Protein AF-A0A938NN06-F1 (afdb_monomer_lite)

pLDDT: mean 93.77, std 6.5, range [68.5, 98.06]

Foldseek 3Di:
DVLQQAAQFDDDDDDPQVVVLGVQRHGDHLVGGDQLVVRDDDPSSVVVNVVSVVCCVVRVD

Secondary structure (DSSP, 8-state):
-GGG-B-------SSTTHHHHHHHHTTSBTTTSPPHHHH--SHHHHHHHHHHHHHHHHHH-

Sequence (61 aa):
EKNTLKIVNISGGGCPDVPYVAEELIGKTLKDAPSPKEIGHTLCAYALHMAYEEMKKICLL

Radius of gyration: 11.02 Å; chains: 1; bounding box: 31×16×29 Å

Structure (mmCIF, N/CA/C/O backbone):
data_AF-A0A938NN06-F1
#
_entry.id   AF-A0A938NN06-F1
#
loop_
_atom_site.group_PDB
_atom_site.id
_atom_site.type_symbol
_atom_site.label_atom_id
_atom_site.label_alt_id
_atom_site.label_comp_id
_atom_site.label_asym_id
_atom_site.label_entity_id
_atom_site.label_seq_id
_atom_site.pdbx_PDB_ins_code
_atom_site.Cartn_x
_atom_site.Cartn_y
_atom_site.Cartn_z
_atom_site.occupancy
_atom_site.B_iso_or_equiv
_atom_site.auth_seq_id
_atom_site.auth_comp_id
_atom_site.auth_asym_id
_atom_site.auth_atom_id
_atom_site.pdbx_PDB_model_num
ATOM 1 N N . GLU A 1 1 ? -19.388 4.244 -0.483 1.00 68.50 1 GLU A N 1
ATOM 2 C CA . GLU A 1 1 ? -19.675 4.089 0.960 1.00 68.50 1 GLU A CA 1
ATOM 3 C C . GLU A 1 1 ? -18.391 4.212 1.777 1.00 68.50 1 GLU A C 1
ATOM 5 O O . GLU A 1 1 ? -17.499 3.388 1.609 1.00 68.50 1 GLU A O 1
ATOM 10 N N . LYS A 1 2 ? -18.255 5.249 2.617 1.00 72.75 2 LYS A N 1
ATOM 11 C CA . LYS A 1 2 ? -17.008 5.521 3.367 1.00 72.75 2 LYS A CA 1
ATOM 12 C C . LYS A 1 2 ? -16.762 4.546 4.526 1.00 72.75 2 LYS A C 1
ATOM 14 O O . LYS A 1 2 ? -15.615 4.283 4.859 1.00 72.75 2 LYS A O 1
ATOM 19 N N . ASN A 1 3 ? -17.826 3.950 5.063 1.00 83.31 3 ASN A N 1
ATOM 20 C CA . ASN A 1 3 ? -17.771 3.008 6.189 1.00 83.31 3 ASN A CA 1
ATOM 21 C C . ASN A 1 3 ? -16.976 1.730 5.871 1.00 83.31 3 ASN A C 1
ATOM 23 O O . ASN A 1 3 ? -16.555 1.025 6.779 1.00 83.31 3 ASN A O 1
ATOM 27 N N . THR A 1 4 ? -16.766 1.435 4.585 1.00 93.31 4 THR A N 1
ATOM 28 C CA . THR A 1 4 ? -16.010 0.259 4.134 1.00 93.31 4 THR A CA 1
ATOM 29 C C . THR A 1 4 ? -14.497 0.421 4.275 1.00 93.31 4 THR A C 1
ATOM 31 O O . THR A 1 4 ? -13.784 -0.577 4.233 1.00 93.31 4 THR A O 1
ATOM 34 N N . LEU A 1 5 ? -13.996 1.661 4.396 1.00 95.06 5 LEU A N 1
ATOM 35 C CA . LEU A 1 5 ? -12.561 1.984 4.359 1.00 95.06 5 LEU A CA 1
ATOM 36 C C . LEU A 1 5 ? -11.828 1.365 3.153 1.00 95.06 5 LEU A C 1
ATOM 38 O O . LEU A 1 5 ? -10.642 1.044 3.225 1.00 95.06 5 LEU A O 1
ATOM 42 N N . LYS A 1 6 ? -12.550 1.165 2.045 1.00 97.06 6 LYS A N 1
ATOM 43 C CA . LYS A 1 6 ? -12.014 0.612 0.805 1.00 97.06 6 LYS A CA 1
ATOM 44 C C . LYS A 1 6 ? -11.170 1.660 0.087 1.00 97.06 6 LYS A C 1
ATOM 46 O O . LYS A 1 6 ? -11.639 2.773 -0.157 1.00 97.06 6 LYS A O 1
ATOM 51 N N . ILE A 1 7 ? -9.955 1.283 -0.294 1.00 96.38 7 ILE A N 1
ATOM 52 C CA . ILE A 1 7 ? -9.097 2.096 -1.154 1.00 96.38 7 ILE A CA 1
ATOM 53 C C . ILE A 1 7 ? -9.668 2.009 -2.569 1.00 96.38 7 ILE A C 1
ATOM 55 O O . ILE A 1 7 ? -9.748 0.930 -3.157 1.00 96.38 7 ILE A O 1
ATOM 59 N N . VAL A 1 8 ? -10.119 3.139 -3.108 1.00 95.94 8 VAL A N 1
ATOM 60 C CA . VAL A 1 8 ? -10.753 3.203 -4.439 1.00 95.94 8 VAL A CA 1
ATOM 61 C C . VAL A 1 8 ? -9.850 3.822 -5.497 1.00 95.94 8 VAL A C 1
ATOM 63 O O . VAL A 1 8 ? -10.114 3.682 -6.687 1.00 95.94 8 VAL A O 1
ATOM 66 N N . ASN A 1 9 ? -8.793 4.504 -5.072 1.00 94.75 9 ASN A N 1
ATOM 67 C CA . ASN A 1 9 ? -7.813 5.121 -5.942 1.00 94.75 9 ASN A CA 1
ATOM 68 C C . ASN A 1 9 ? -6.491 5.323 -5.199 1.00 94.75 9 ASN A C 1
ATOM 70 O O . ASN A 1 9 ? -6.453 5.407 -3.974 1.00 94.75 9 ASN A O 1
ATOM 74 N N . ILE A 1 10 ? -5.424 5.454 -5.979 1.00 94.12 10 ILE A N 1
ATOM 75 C CA . ILE A 1 10 ? -4.118 5.939 -5.545 1.00 94.12 10 ILE A CA 1
ATOM 76 C C . ILE A 1 10 ? -3.749 7.067 -6.503 1.00 94.12 10 ILE A C 1
ATOM 78 O O . ILE A 1 10 ? -3.885 6.921 -7.718 1.00 94.12 10 ILE A O 1
ATOM 82 N N . SER A 1 11 ? -3.336 8.210 -5.964 1.00 86.81 11 SER A N 1
ATOM 83 C CA . SER A 1 11 ? -2.820 9.324 -6.754 1.00 86.81 11 SER A CA 1
ATOM 84 C C . SER A 1 11 ? -1.294 9.286 -6.785 1.00 86.81 11 SER A C 1
ATOM 86 O O . SER A 1 11 ? -0.646 8.923 -5.805 1.00 86.81 11 SER A O 1
ATOM 88 N N . GLY A 1 12 ? -0.716 9.667 -7.923 1.00 79.00 12 GLY A N 1
ATOM 89 C CA . GLY A 1 12 ? 0.731 9.685 -8.129 1.00 79.00 12 GLY A CA 1
ATOM 90 C C . GLY A 1 12 ? 1.131 9.142 -9.499 1.00 79.00 12 GLY A C 1
ATOM 91 O O . GLY A 1 12 ? 0.307 8.608 -10.237 1.00 79.00 12 GLY A O 1
ATOM 92 N N . GLY A 1 13 ? 2.404 9.307 -9.850 1.00 73.81 13 GLY A N 1
ATOM 93 C CA . GLY A 1 13 ? 2.972 8.852 -11.117 1.00 73.81 13 GLY A CA 1
ATOM 94 C C . GLY A 1 13 ? 4.462 9.182 -11.218 1.00 73.81 13 GLY A C 1
ATOM 95 O O . GLY A 1 13 ? 4.994 9.923 -10.396 1.00 73.81 13 GLY A O 1
ATOM 96 N N . GLY A 1 14 ? 5.142 8.608 -12.211 1.00 85.69 14 GLY A N 1
ATOM 97 C CA . GLY A 1 14 ? 6.564 8.855 -12.496 1.00 85.69 14 GLY A CA 1
ATOM 98 C C . GLY A 1 14 ? 7.538 7.847 -11.876 1.00 85.69 14 GLY A C 1
ATOM 99 O O . GLY A 1 14 ? 8.631 7.664 -12.401 1.00 85.69 14 GLY A O 1
ATOM 100 N N . CYS A 1 15 ? 7.131 7.145 -10.818 1.00 94.62 15 CYS A N 1
ATOM 101 C CA . CYS A 1 15 ? 7.887 6.032 -10.245 1.00 94.62 15 CYS A CA 1
ATOM 102 C C . CYS A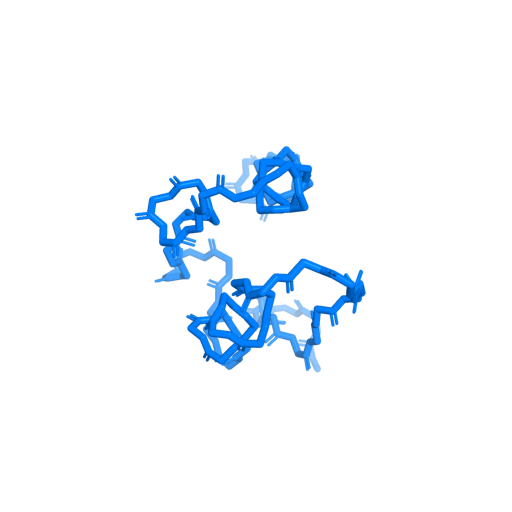 1 15 ? 7.483 4.697 -10.912 1.00 94.62 15 CYS A C 1
ATOM 104 O O . CYS A 1 15 ? 6.286 4.466 -11.107 1.00 94.62 15 CYS A O 1
ATOM 106 N N . PRO A 1 16 ? 8.440 3.808 -11.249 1.00 94.81 16 PRO A N 1
ATOM 107 C CA . PRO A 1 16 ? 8.162 2.569 -11.986 1.00 94.81 16 PRO A CA 1
ATOM 108 C C . PRO A 1 16 ? 7.302 1.550 -11.224 1.00 94.81 16 PRO A C 1
ATOM 110 O O . PRO A 1 16 ? 6.645 0.728 -11.853 1.00 94.81 16 PRO A O 1
ATOM 113 N N . ASP A 1 17 ? 7.285 1.597 -9.892 1.00 94.75 17 ASP A N 1
ATOM 114 C CA . ASP A 1 17 ? 6.530 0.672 -9.038 1.00 94.75 17 ASP A CA 1
ATOM 115 C C . ASP A 1 17 ? 5.100 1.139 -8.724 1.00 94.75 17 ASP A C 1
ATOM 117 O O . ASP A 1 17 ? 4.283 0.332 -8.294 1.00 94.75 17 ASP A O 1
ATOM 121 N N . VAL A 1 18 ? 4.755 2.409 -8.971 1.00 94.12 18 VAL A N 1
ATOM 122 C CA . VAL A 1 18 ? 3.425 2.961 -8.649 1.00 94.12 18 VAL A CA 1
ATOM 123 C C . VAL A 1 18 ? 2.275 2.188 -9.303 1.00 94.12 18 VAL A C 1
ATOM 125 O O . VAL A 1 18 ? 1.300 1.941 -8.597 1.00 94.12 18 VAL A O 1
ATOM 128 N N . PRO A 1 19 ? 2.340 1.768 -10.585 1.00 94.44 19 PRO A N 1
ATOM 129 C CA . PRO A 1 19 ? 1.267 0.972 -11.182 1.00 94.44 19 PRO A CA 1
ATOM 130 C C . PRO A 1 19 ? 1.016 -0.345 -10.437 1.00 94.44 19 PRO A C 1
ATOM 132 O O . PRO A 1 19 ? -0.129 -0.645 -10.114 1.00 94.44 19 PRO A O 1
ATOM 135 N N . TYR A 1 20 ? 2.082 -1.075 -10.095 1.00 95.75 20 TYR A N 1
ATOM 136 C CA . TYR A 1 20 ? 1.997 -2.326 -9.336 1.00 95.75 20 TYR A CA 1
ATOM 137 C C . TYR A 1 20 ? 1.475 -2.093 -7.913 1.00 95.75 20 TYR A C 1
ATOM 139 O O . TYR A 1 20 ? 0.547 -2.760 -7.466 1.00 95.75 20 TYR A O 1
ATOM 147 N N . VAL A 1 21 ? 2.009 -1.086 -7.216 1.00 96.62 21 VAL A N 1
ATOM 148 C CA . VAL A 1 21 ? 1.541 -0.719 -5.873 1.00 96.62 21 VAL A CA 1
ATOM 149 C C . VAL A 1 21 ? 0.063 -0.318 -5.897 1.00 96.62 21 VAL A C 1
ATOM 151 O O . VAL A 1 21 ? -0.684 -0.676 -4.994 1.00 96.62 21 VAL A O 1
ATOM 154 N N . ALA A 1 22 ? -0.391 0.405 -6.922 1.00 96.31 22 ALA A N 1
ATOM 155 C CA . ALA A 1 22 ? -1.792 0.788 -7.053 1.00 96.31 22 ALA A CA 1
ATOM 156 C C . ALA A 1 22 ? -2.702 -0.425 -7.291 1.00 96.31 22 ALA A C 1
ATOM 158 O O . ALA A 1 22 ? -3.740 -0.526 -6.637 1.00 96.31 22 ALA A O 1
ATOM 159 N N . GLU A 1 23 ? -2.308 -1.347 -8.171 1.00 96.56 23 GLU A N 1
ATOM 160 C CA . GLU A 1 23 ? -3.030 -2.602 -8.419 1.00 96.56 23 GLU A CA 1
ATOM 161 C C . GLU A 1 23 ? -3.168 -3.439 -7.140 1.00 96.56 23 GLU A C 1
ATOM 163 O O . GLU A 1 23 ? -4.254 -3.921 -6.823 1.00 96.56 23 GLU A O 1
ATOM 168 N N . GLU A 1 24 ? -2.106 -3.515 -6.338 1.00 97.81 24 GLU A N 1
ATOM 169 C CA . GLU A 1 24 ? -2.102 -4.270 -5.086 1.00 97.81 24 GLU A CA 1
ATOM 170 C C . GLU A 1 24 ? -2.891 -3.620 -3.942 1.00 97.81 24 GLU A C 1
ATOM 172 O O . GLU A 1 24 ? -3.180 -4.288 -2.946 1.00 97.81 24 GLU A O 1
ATOM 177 N N . LEU A 1 25 ? -3.245 -2.338 -4.035 1.00 97.62 25 LEU A N 1
ATOM 178 C CA . LEU A 1 25 ? -3.968 -1.618 -2.979 1.00 97.62 25 LEU A CA 1
ATOM 179 C C . LEU A 1 25 ? -5.436 -1.370 -3.331 1.00 97.62 25 LEU A C 1
ATOM 181 O O . LEU A 1 25 ? -6.310 -1.498 -2.468 1.00 97.62 25 LEU A O 1
ATOM 185 N N . ILE A 1 26 ? -5.721 -0.993 -4.580 1.00 97.00 26 ILE A N 1
ATOM 186 C CA . ILE A 1 26 ? -7.072 -0.639 -5.018 1.00 97.00 26 ILE A CA 1
ATOM 187 C C . ILE A 1 26 ? -7.980 -1.860 -4.884 1.00 97.00 26 ILE A C 1
ATOM 189 O O . ILE A 1 26 ? -7.683 -2.958 -5.338 1.00 97.00 26 ILE A O 1
ATOM 193 N N . GLY A 1 27 ? -9.129 -1.664 -4.246 1.00 97.06 27 GLY A N 1
ATOM 194 C CA . GLY A 1 27 ? -10.089 -2.733 -4.002 1.00 97.06 27 GLY A CA 1
ATOM 195 C C . GLY A 1 27 ? -9.984 -3.371 -2.617 1.00 97.06 27 GLY A C 1
ATOM 196 O O . GLY A 1 27 ? -10.991 -3.903 -2.144 1.00 97.06 27 GLY A O 1
ATOM 197 N N . LYS A 1 28 ? -8.834 -3.265 -1.941 1.00 97.50 28 LYS A N 1
ATOM 198 C CA . LYS A 1 28 ? -8.637 -3.752 -0.567 1.00 97.50 28 LYS A CA 1
ATOM 199 C C . LYS A 1 28 ? -9.095 -2.702 0.455 1.00 97.50 28 LYS A C 1
ATOM 201 O O . LYS A 1 28 ? -9.210 -1.509 0.155 1.00 97.50 28 LYS A O 1
ATOM 206 N N . THR A 1 29 ? -9.414 -3.145 1.668 1.00 96.94 29 THR A N 1
ATOM 207 C CA . THR A 1 29 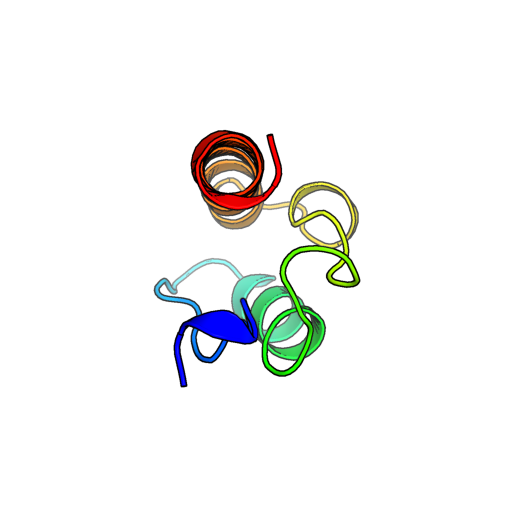? -9.717 -2.239 2.789 1.00 96.94 29 THR A CA 1
ATOM 208 C C . THR A 1 29 ? -8.422 -1.753 3.442 1.00 96.94 29 THR A C 1
ATOM 210 O O . THR A 1 29 ? -7.392 -2.411 3.323 1.00 96.94 29 THR A O 1
ATOM 213 N N . LEU A 1 30 ? -8.458 -0.649 4.197 1.00 95.56 30 LEU A N 1
ATOM 214 C CA . LEU A 1 30 ? -7.304 -0.202 5.000 1.00 95.56 30 LEU A CA 1
ATOM 215 C C . LEU A 1 30 ? -6.793 -1.258 6.004 1.00 95.56 30 LEU A C 1
ATOM 217 O O . LEU A 1 30 ? -5.659 -1.146 6.463 1.00 95.56 30 LEU A O 1
ATOM 221 N N . LYS A 1 31 ? -7.611 -2.259 6.361 1.00 94.31 31 LYS A N 1
ATOM 222 C CA . LYS A 1 31 ? -7.213 -3.363 7.248 1.00 94.31 31 LYS A CA 1
ATOM 223 C C . LYS A 1 31 ? -6.469 -4.472 6.501 1.00 94.31 31 LYS A C 1
ATOM 225 O O . LYS A 1 31 ? -5.513 -5.011 7.046 1.00 94.31 31 LYS A O 1
ATOM 230 N N . ASP A 1 32 ? -6.901 -4.781 5.279 1.00 96.12 32 ASP A N 1
ATOM 231 C CA . ASP A 1 32 ? -6.420 -5.940 4.510 1.00 96.12 32 ASP A CA 1
ATOM 232 C C . ASP A 1 32 ? -5.339 -5.581 3.480 1.00 96.12 32 ASP A C 1
ATOM 234 O O . ASP A 1 32 ? -4.650 -6.456 2.958 1.00 96.12 32 ASP A O 1
ATOM 238 N N . ALA A 1 33 ? -5.215 -4.299 3.130 1.00 97.44 33 ALA A N 1
ATOM 239 C CA . ALA A 1 33 ? -4.238 -3.835 2.157 1.00 97.44 33 ALA A CA 1
ATOM 240 C C . ALA A 1 33 ? -2.802 -3.994 2.695 1.00 97.44 33 ALA A C 1
ATOM 242 O O . ALA A 1 33 ? -2.556 -3.625 3.851 1.00 97.44 33 ALA A O 1
ATOM 243 N N . PRO A 1 34 ? -1.850 -4.488 1.874 1.00 97.81 34 PRO A N 1
ATOM 244 C CA . PRO A 1 34 ? -0.445 -4.576 2.261 1.00 97.81 34 PRO A CA 1
ATOM 245 C C . PRO A 1 34 ? 0.141 -3.187 2.512 1.00 97.81 34 PRO A C 1
ATOM 247 O O . PRO A 1 34 ? -0.366 -2.170 2.030 1.00 97.81 34 PRO A O 1
ATOM 250 N N . SER A 1 35 ? 1.248 -3.132 3.244 1.00 97.50 35 SER A N 1
ATOM 251 C CA . SER A 1 35 ? 1.941 -1.871 3.460 1.00 97.50 35 SER A CA 1
ATOM 252 C C . SER A 1 35 ? 2.626 -1.413 2.166 1.00 97.50 35 SER A C 1
ATOM 254 O O . SER A 1 35 ? 3.387 -2.192 1.591 1.00 97.50 35 SER A O 1
ATOM 256 N N . PRO A 1 36 ? 2.468 -0.156 1.706 1.00 97.25 36 PRO A N 1
ATOM 257 C CA . PRO A 1 36 ? 3.108 0.288 0.464 1.00 97.25 36 PRO A CA 1
ATOM 258 C C . PRO A 1 36 ? 4.642 0.143 0.461 1.00 97.25 36 PRO A C 1
ATOM 260 O O . PRO A 1 36 ? 5.229 -0.075 -0.593 1.00 97.25 36 PRO A O 1
ATOM 263 N N . LYS A 1 37 ? 5.296 0.195 1.634 1.00 97.00 37 LYS A N 1
ATOM 264 C CA . LYS A 1 37 ? 6.749 -0.032 1.770 1.00 97.00 37 LYS A CA 1
ATOM 265 C C . LYS A 1 37 ? 7.180 -1.497 1.626 1.00 97.00 37 LYS A C 1
ATOM 267 O O . LYS A 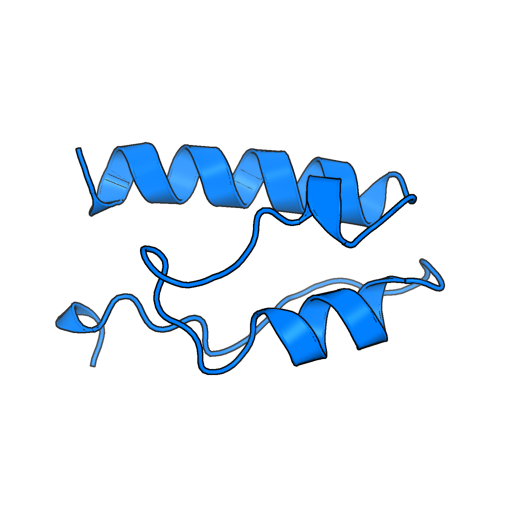1 37 ? 8.367 -1.756 1.488 1.00 97.00 37 LYS A O 1
ATOM 272 N N . GLU A 1 38 ? 6.253 -2.447 1.752 1.00 97.88 38 GLU A N 1
ATOM 273 C CA . GLU A 1 38 ? 6.547 -3.884 1.630 1.00 97.88 38 GLU A CA 1
ATOM 274 C C . GLU A 1 38 ? 6.535 -4.333 0.168 1.00 97.88 38 GLU A C 1
ATOM 276 O O . GLU A 1 38 ? 7.208 -5.296 -0.182 1.00 97.88 38 GLU A O 1
ATOM 281 N N . ILE A 1 39 ? 5.783 -3.625 -0.678 1.00 97.56 39 ILE A N 1
ATOM 282 C CA . ILE A 1 39 ? 5.559 -3.978 -2.086 1.00 97.56 39 ILE A CA 1
ATOM 283 C C . ILE A 1 39 ? 6.131 -2.953 -3.076 1.00 97.56 39 ILE A C 1
ATOM 285 O O . ILE A 1 39 ? 6.105 -3.187 -4.280 1.00 97.56 39 ILE A O 1
ATOM 289 N N . GLY A 1 40 ? 6.643 -1.821 -2.590 1.00 96.12 40 GLY A N 1
ATOM 290 C CA . GLY A 1 40 ? 7.270 -0.782 -3.400 1.00 96.12 40 GLY A CA 1
ATOM 291 C C . GLY A 1 40 ? 8.670 -0.429 -2.905 1.00 96.12 40 GLY A C 1
ATOM 292 O O . GLY A 1 40 ? 9.006 -0.600 -1.733 1.00 96.12 40 GLY A O 1
ATOM 293 N N . HIS A 1 41 ? 9.494 0.082 -3.815 1.00 96.25 41 HIS A N 1
ATOM 294 C CA . HIS A 1 41 ? 10.919 0.349 -3.593 1.00 96.25 41 HIS A CA 1
ATOM 295 C C . HIS A 1 41 ? 11.331 1.783 -3.934 1.00 96.25 41 HIS A C 1
ATOM 297 O O . HIS A 1 41 ? 12.494 2.152 -3.774 1.00 96.25 41 HIS A O 1
ATOM 303 N N . THR A 1 42 ? 10.401 2.610 -4.404 1.00 96.38 42 THR A N 1
ATOM 304 C CA . THR A 1 42 ? 10.664 4.012 -4.720 1.00 96.38 42 THR A CA 1
ATOM 305 C C . THR A 1 42 ? 10.299 4.943 -3.571 1.00 96.38 42 THR A C 1
ATOM 307 O O . THR A 1 42 ? 9.557 4.606 -2.645 1.00 96.38 42 THR A O 1
ATOM 310 N N . LEU A 1 43 ? 10.770 6.188 -3.669 1.00 95.19 43 LEU A N 1
ATOM 311 C CA . LEU A 1 43 ? 10.358 7.248 -2.754 1.00 95.19 43 LEU A CA 1
ATOM 312 C C . LEU A 1 43 ? 8.841 7.504 -2.814 1.00 95.19 43 LEU A C 1
ATOM 314 O O . LEU A 1 43 ? 8.246 7.846 -1.795 1.00 95.19 43 LEU A O 1
ATOM 318 N N . CYS A 1 44 ? 8.208 7.294 -3.975 1.00 94.94 44 CYS A N 1
ATOM 319 C CA . CYS A 1 44 ? 6.756 7.386 -4.110 1.00 94.94 44 CYS A CA 1
ATOM 320 C C . CYS A 1 44 ? 6.045 6.350 -3.224 1.00 94.94 44 CYS A C 1
ATOM 322 O O . CYS A 1 44 ? 5.104 6.699 -2.512 1.00 94.94 44 CYS A O 1
ATOM 324 N N . ALA A 1 45 ? 6.521 5.099 -3.215 1.00 95.56 45 ALA A N 1
ATOM 325 C CA . ALA A 1 45 ? 5.975 4.046 -2.360 1.00 95.56 45 ALA A CA 1
ATOM 326 C C . ALA A 1 45 ? 6.169 4.354 -0.867 1.00 95.56 45 ALA A C 1
ATOM 328 O O . ALA A 1 45 ? 5.253 4.159 -0.068 1.00 95.56 45 ALA A O 1
ATOM 329 N N . TYR A 1 46 ? 7.322 4.913 -0.488 1.00 96.38 46 TYR A N 1
ATOM 330 C CA . TYR A 1 46 ? 7.558 5.365 0.884 1.00 96.38 46 TYR A CA 1
ATOM 331 C C . TYR A 1 46 ? 6.622 6.513 1.295 1.00 96.38 46 TYR A C 1
ATOM 333 O O . TYR A 1 46 ? 6.022 6.471 2.368 1.00 96.38 46 TYR A O 1
ATOM 341 N N . ALA A 1 47 ? 6.440 7.521 0.439 1.00 96.06 47 ALA A N 1
ATOM 342 C CA . ALA A 1 47 ? 5.508 8.617 0.703 1.00 96.06 47 ALA A CA 1
ATOM 343 C C . ALA A 1 47 ? 4.064 8.109 0.845 1.00 96.06 47 ALA A C 1
ATOM 345 O O . ALA A 1 47 ? 3.346 8.516 1.761 1.00 96.06 47 ALA A O 1
ATOM 346 N N . LEU A 1 48 ? 3.659 7.163 -0.008 1.00 96.62 48 LEU A N 1
ATOM 347 C CA . LEU A 1 48 ? 2.359 6.507 0.095 1.00 96.62 48 LEU A CA 1
ATOM 348 C C . LEU A 1 48 ? 2.228 5.698 1.393 1.00 96.62 48 LEU A C 1
ATOM 350 O O . LEU A 1 48 ? 1.171 5.729 2.018 1.00 96.62 48 LEU A O 1
ATOM 354 N N . HIS A 1 49 ? 3.292 5.025 1.842 1.00 97.44 49 HIS A N 1
ATOM 355 C CA . HIS A 1 49 ? 3.306 4.323 3.127 1.00 97.44 49 HIS A CA 1
ATOM 356 C C . HIS A 1 49 ? 3.064 5.274 4.304 1.00 97.44 49 HIS A C 1
ATOM 358 O O . HIS A 1 49 ? 2.259 4.966 5.180 1.00 97.44 49 HIS A O 1
ATOM 364 N N . MET A 1 50 ? 3.698 6.449 4.304 1.00 98.06 50 MET A N 1
ATOM 365 C CA . MET A 1 50 ? 3.479 7.462 5.342 1.00 98.06 50 MET A CA 1
ATOM 366 C C . MET A 1 50 ? 2.011 7.914 5.392 1.00 98.06 50 MET A C 1
ATOM 368 O O . MET A 1 50 ? 1.430 8.003 6.473 1.00 98.06 50 MET A O 1
ATOM 372 N N . ALA A 1 51 ? 1.389 8.144 4.230 1.00 96.56 51 ALA A N 1
ATOM 373 C CA . ALA A 1 51 ? -0.031 8.490 4.142 1.00 96.56 51 ALA A CA 1
ATOM 374 C C . ALA A 1 51 ? -0.949 7.336 4.589 1.00 96.56 51 ALA A C 1
ATOM 376 O O . ALA A 1 51 ? -1.938 7.562 5.287 1.00 96.56 51 ALA A O 1
ATOM 377 N N . TYR A 1 52 ? -0.611 6.099 4.222 1.00 96.69 52 TYR A N 1
ATOM 378 C CA . TYR A 1 52 ? -1.328 4.889 4.626 1.00 96.69 52 TYR A CA 1
ATOM 379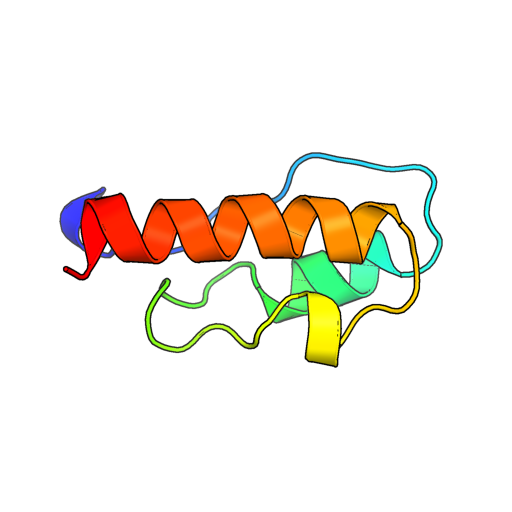 C C . TYR A 1 52 ? -1.327 4.704 6.151 1.00 96.69 52 TYR A C 1
ATOM 381 O O . TYR A 1 52 ? -2.385 4.481 6.739 1.00 96.69 52 TYR A O 1
ATOM 389 N N . GLU A 1 53 ? -0.176 4.861 6.811 1.00 97.81 53 GLU A N 1
ATOM 390 C CA . GLU A 1 53 ? -0.074 4.755 8.273 1.00 97.81 53 GLU A CA 1
ATOM 391 C C . GLU A 1 53 ? -0.884 5.839 8.986 1.00 97.81 53 GLU A C 1
ATOM 393 O O . GLU A 1 53 ? -1.579 5.552 9.960 1.00 97.81 53 GLU A O 1
ATOM 398 N N . GLU A 1 54 ? -0.853 7.075 8.485 1.00 97.81 54 GLU A N 1
ATOM 399 C CA . GLU A 1 54 ? -1.661 8.150 9.059 1.00 97.81 54 GLU A CA 1
ATOM 400 C C . GLU A 1 54 ? -3.158 7.874 8.906 1.00 97.81 54 GLU A C 1
ATOM 402 O O . GLU A 1 54 ? -3.935 8.066 9.842 1.00 97.81 54 GLU A O 1
ATOM 407 N N . MET A 1 55 ? -3.569 7.316 7.766 1.00 95.38 55 MET A N 1
ATOM 408 C CA . MET A 1 55 ? -4.965 6.947 7.571 1.00 95.38 55 MET A CA 1
ATOM 409 C C . MET A 1 55 ? -5.423 5.819 8.486 1.00 95.38 55 MET A C 1
ATOM 411 O O . MET A 1 55 ? -6.553 5.852 8.978 1.00 95.38 55 MET A O 1
ATOM 415 N N . LYS A 1 56 ? -4.549 4.856 8.784 1.00 95.25 56 LYS A N 1
ATOM 416 C CA . LYS A 1 56 ? -4.84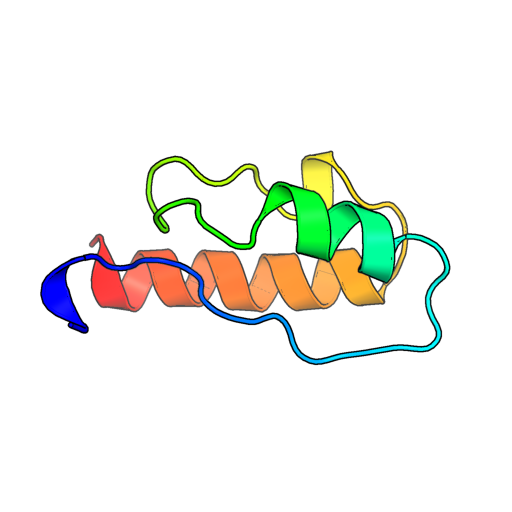1 3.824 9.785 1.00 95.25 56 LYS A CA 1
ATOM 417 C C . LYS A 1 56 ? -5.026 4.425 11.171 1.00 95.25 56 LYS A C 1
ATOM 419 O O . LYS A 1 56 ? -5.966 4.032 11.850 1.00 95.25 56 LYS A O 1
ATOM 424 N N . LYS A 1 57 ? -4.212 5.404 11.574 1.00 97.00 57 LYS A N 1
ATOM 425 C CA . LYS A 1 57 ? -4.401 6.081 12.868 1.00 97.00 57 LYS A CA 1
ATOM 426 C C . LYS A 1 57 ? -5.722 6.841 12.953 1.00 97.00 57 LYS A C 1
ATOM 428 O O . LYS A 1 57 ? -6.350 6.815 13.994 1.00 97.00 57 LYS A O 1
ATOM 433 N N . ILE A 1 58 ? -6.136 7.515 11.881 1.00 95.62 58 ILE A N 1
ATOM 434 C CA . ILE A 1 58 ? -7.365 8.327 11.878 1.00 95.62 58 ILE A CA 1
ATOM 435 C C . ILE A 1 58 ? -8.630 7.456 11.818 1.00 95.62 58 ILE A C 1
ATOM 437 O O . ILE A 1 58 ? -9.679 7.864 12.310 1.00 95.62 58 ILE A O 1
ATOM 441 N N . CYS A 1 59 ? -8.568 6.295 11.158 1.00 93.94 59 CYS A N 1
ATOM 442 C CA . CYS A 1 59 ? -9.760 5.502 10.837 1.00 93.94 59 CYS A CA 1
ATOM 443 C C . CYS A 1 59 ? -9.860 4.142 11.539 1.00 93.94 59 CYS A C 1
ATOM 445 O O . CYS A 1 59 ? -10.944 3.557 11.524 1.00 93.94 59 CYS A O 1
ATOM 447 N N . LEU A 1 60 ? -8.763 3.593 12.069 1.00 90.31 60 LEU A N 1
ATOM 448 C CA . LEU A 1 60 ? -8.728 2.261 12.693 1.00 90.31 60 LEU A CA 1
ATOM 449 C C . LEU A 1 60 ? -8.345 2.276 14.177 1.00 90.31 60 LEU A C 1
ATOM 451 O O . LEU A 1 60 ? -8.560 1.257 14.837 1.00 90.31 60 LEU A O 1
ATOM 455 N N . LEU A 1 61 ? -7.770 3.375 14.669 1.00 77.50 61 LEU A N 1
ATOM 456 C CA . LEU A 1 61 ? -7.546 3.641 16.093 1.00 77.50 61 LEU A CA 1
ATOM 457 C C . LEU A 1 61 ? -8.623 4.605 16.598 1.00 77.50 61 LEU A C 1
ATOM 459 O O . LEU A 1 61 ? -9.006 4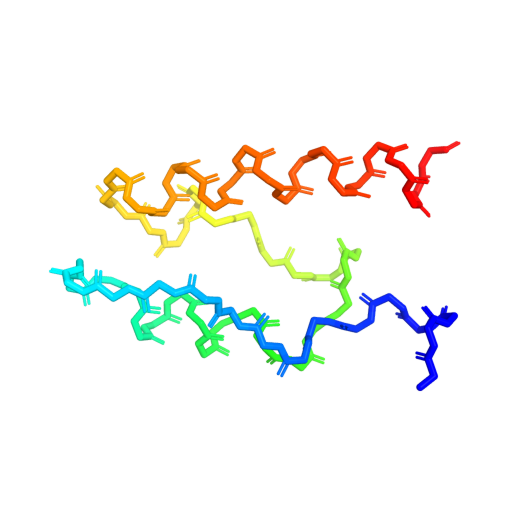.454 17.778 1.00 77.50 61 LEU A O 1
#